Protein AF-A0A6N7HMM2-F1 (afdb_monomer)

Mean predicted aligned error: 3.9 Å

Radius of gyration: 12.12 Å; Cα contacts (8 Å, |Δi|>4): 70; chains: 1; bounding box: 29×25×34 Å

Nearest PDB structures (foldseek):
  4bpf-assembly1_A  TM=6.395E-01  e=4.911E-02  Bacillus subtilis
  2l22-assembly1_A  TM=6.252E-01  e=6.279E-02  Pseudomonas fluorescens
  4bph-assembly1_A  TM=6.372E-01  e=7.551E-02  Bacillus subtilis
  7f2r-assembly1_B  TM=5.000E-01  e=1.275E+00  Streptomyces halstedii

pLDDT: mean 91.06, std 11.86, range [34.84, 98.19]

Sequence (81 aa):
MTGNPTVERKDVVAMVASLGDRPVDEVSERIDSIQLAWLVHQVEQRYGVEVELDDGQFARMSTVDGAVEVLRETIRAVRNA

Secondary structure (DSSP, 8-state):
--------HHHHHHHHHTTTT--GGG--SB--HHHHHHHHHHHHHHHT------HHHHHHTTBHHHHHHHHHHHHHHHHT-

Structure (mmCIF, N/CA/C/O backbone):
data_AF-A0A6N7HMM2-F1
#
_entry.id   AF-A0A6N7HMM2-F1
#
loop_
_atom_site.group_PDB
_atom_site.id
_atom_site.type_symbol
_atom_site.label_atom_id
_atom_site.label_alt_id
_atom_site.label_comp_id
_atom_site.label_asym_id
_atom_site.label_entity_id
_atom_site.label_seq_id
_atom_site.pdbx_PDB_ins_code
_atom_site.Cartn_x
_atom_site.Cartn_y
_atom_site.Cartn_z
_atom_site.occupancy
_atom_site.B_iso_or_equiv
_atom_site.auth_seq_id
_atom_site.auth_comp_id
_atom_site.auth_asym_id
_atom_site.auth_atom_id
_atom_site.pdbx_PDB_model_num
ATOM 1 N N . MET A 1 1 ? -20.388 -16.443 4.180 1.00 34.84 1 MET A N 1
ATOM 2 C CA . MET A 1 1 ? -18.987 -16.821 4.468 1.00 34.84 1 MET A CA 1
ATOM 3 C C . MET A 1 1 ? -18.218 -15.543 4.767 1.00 34.84 1 MET A C 1
ATOM 5 O O . MET A 1 1 ? -17.642 -14.963 3.862 1.00 34.84 1 MET A O 1
ATOM 9 N N . THR A 1 2 ? -18.294 -15.029 5.991 1.00 41.94 2 THR A N 1
ATOM 10 C CA . THR A 1 2 ? -17.756 -13.699 6.325 1.00 41.94 2 THR A CA 1
ATOM 11 C C . THR A 1 2 ? -16.406 -13.864 7.015 1.00 41.94 2 THR A C 1
ATOM 13 O O . THR A 1 2 ? -16.275 -13.695 8.222 1.00 41.94 2 THR A O 1
ATOM 16 N N . GLY A 1 3 ? -15.398 -14.280 6.244 1.00 46.91 3 GLY A N 1
ATOM 17 C CA . GLY A 1 3 ? -14.013 -14.077 6.658 1.00 46.91 3 GLY A CA 1
ATOM 18 C C . GLY A 1 3 ? -13.750 -12.577 6.609 1.00 46.91 3 GLY A C 1
ATOM 19 O O . GLY A 1 3 ? -14.052 -11.951 5.596 1.00 46.91 3 GLY A O 1
ATOM 20 N N . ASN A 1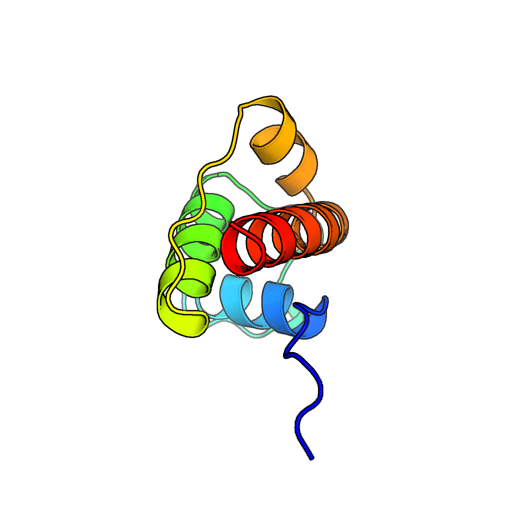 4 ? -13.266 -11.986 7.700 1.00 56.66 4 ASN A N 1
ATOM 21 C CA . ASN A 1 4 ? -12.822 -10.591 7.692 1.00 56.66 4 ASN A CA 1
ATOM 22 C C . ASN A 1 4 ? -11.844 -10.418 6.517 1.00 56.66 4 ASN A C 1
ATOM 24 O O . ASN A 1 4 ? -10.821 -11.113 6.529 1.00 56.66 4 ASN A O 1
ATOM 28 N N . PRO A 1 5 ? -12.134 -9.575 5.506 1.00 63.50 5 PRO A N 1
ATOM 29 C CA . PRO A 1 5 ? -11.237 -9.420 4.374 1.00 63.50 5 PRO A CA 1
ATOM 30 C C . PRO A 1 5 ? -9.941 -8.820 4.912 1.00 63.50 5 PRO A C 1
ATOM 32 O O . PRO A 1 5 ? -9.886 -7.669 5.336 1.00 63.50 5 PRO A O 1
ATOM 35 N N . THR A 1 6 ? -8.928 -9.670 5.005 1.00 81.38 6 THR A N 1
ATOM 36 C CA . THR A 1 6 ? -7.589 -9.310 5.447 1.00 81.38 6 THR A CA 1
ATOM 37 C C . THR A 1 6 ? -6.800 -9.034 4.180 1.00 81.38 6 THR A C 1
ATOM 39 O O . THR A 1 6 ? -6.859 -9.846 3.261 1.00 81.38 6 THR A O 1
ATOM 42 N N . VAL A 1 7 ? -6.079 -7.913 4.114 1.00 91.12 7 VAL A N 1
ATOM 43 C CA . VAL A 1 7 ? -5.235 -7.586 2.954 1.00 91.12 7 VAL A CA 1
ATOM 44 C C . VAL A 1 7 ? -4.238 -8.719 2.717 1.00 91.12 7 VAL A C 1
ATOM 46 O O . VAL A 1 7 ? -3.518 -9.121 3.634 1.00 91.12 7 VAL A O 1
ATOM 49 N N . GLU A 1 8 ? -4.195 -9.264 1.505 1.00 93.81 8 GLU A N 1
ATOM 50 C CA . GLU A 1 8 ? -3.185 -10.234 1.091 1.00 93.81 8 GLU A CA 1
ATOM 51 C C . GLU A 1 8 ? -2.201 -9.610 0.100 1.00 93.81 8 GLU A C 1
ATOM 53 O O . GLU A 1 8 ? -2.488 -8.611 -0.558 1.00 93.81 8 GLU A O 1
ATOM 58 N N . ARG A 1 9 ? -1.037 -10.244 -0.060 1.00 96.44 9 ARG A N 1
ATOM 59 C CA . ARG A 1 9 ? -0.016 -9.843 -1.037 1.00 96.44 9 ARG A CA 1
ATOM 60 C C . ARG A 1 9 ? -0.585 -9.657 -2.442 1.00 96.44 9 ARG A C 1
ATOM 62 O O . ARG A 1 9 ? -0.271 -8.678 -3.107 1.00 96.44 9 ARG A O 1
ATOM 69 N N . LYS A 1 10 ? -1.467 -10.564 -2.870 1.00 95.75 10 LYS A N 1
ATOM 70 C CA . LYS A 1 10 ? -2.144 -10.476 -4.171 1.00 95.75 10 LYS A CA 1
ATOM 71 C C . LYS A 1 10 ? -3.012 -9.220 -4.305 1.00 95.75 10 LYS A C 1
ATOM 73 O O . LYS A 1 10 ? -3.099 -8.675 -5.397 1.00 95.75 10 LYS A O 1
ATOM 78 N N . ASP A 1 11 ? -3.628 -8.755 -3.214 1.00 95.38 11 ASP A N 1
ATOM 79 C CA . ASP A 1 11 ? -4.425 -7.529 -3.223 1.00 95.38 11 ASP A CA 1
ATOM 80 C C . ASP A 1 11 ? -3.515 -6.310 -3.368 1.00 95.38 11 ASP A C 1
ATOM 82 O O . ASP A 1 11 ? -3.787 -5.461 -4.209 1.00 95.38 11 ASP A O 1
ATOM 86 N N . VAL A 1 12 ? -2.409 -6.260 -2.616 1.00 96.81 12 VAL A N 1
ATOM 87 C CA . VAL A 1 12 ? -1.416 -5.176 -2.714 1.00 96.81 12 VAL A CA 1
ATOM 88 C C . VAL A 1 12 ? -0.829 -5.101 -4.120 1.00 96.81 12 VAL A C 1
ATOM 90 O O . VAL A 1 12 ? -0.822 -4.033 -4.725 1.00 96.81 12 VAL A O 1
ATOM 93 N N . VAL A 1 13 ? -0.399 -6.235 -4.676 1.00 97.62 13 VAL A N 1
ATOM 94 C CA . VAL A 1 13 ? 0.136 -6.298 -6.042 1.00 97.62 13 VAL A CA 1
ATOM 95 C C . VAL A 1 13 ? -0.909 -5.841 -7.058 1.00 97.62 13 VAL A C 1
ATOM 97 O O . VAL A 1 13 ? -0.589 -5.027 -7.916 1.00 97.62 13 VAL A O 1
ATOM 100 N N . ALA A 1 14 ? -2.160 -6.298 -6.951 1.00 96.94 14 ALA A N 1
ATOM 101 C CA . ALA A 1 14 ? -3.226 -5.878 -7.860 1.00 96.94 14 ALA A CA 1
ATOM 102 C C . ALA A 1 14 ? -3.524 -4.371 -7.764 1.00 96.94 14 ALA A C 1
ATOM 104 O O . ALA A 1 14 ? -3.707 -3.717 -8.788 1.00 96.94 14 ALA A O 1
ATOM 105 N N . MET A 1 15 ? -3.531 -3.806 -6.552 1.00 96.81 15 MET A N 1
ATOM 106 C CA . MET A 1 15 ? -3.712 -2.366 -6.339 1.00 96.81 15 MET A CA 1
ATOM 107 C C . MET A 1 15 ? -2.549 -1.565 -6.920 1.00 96.81 15 MET A C 1
ATOM 109 O O . MET A 1 15 ? -2.768 -0.558 -7.575 1.00 96.81 15 MET A O 1
ATOM 113 N N . VAL A 1 16 ? -1.306 -2.005 -6.727 1.00 97.12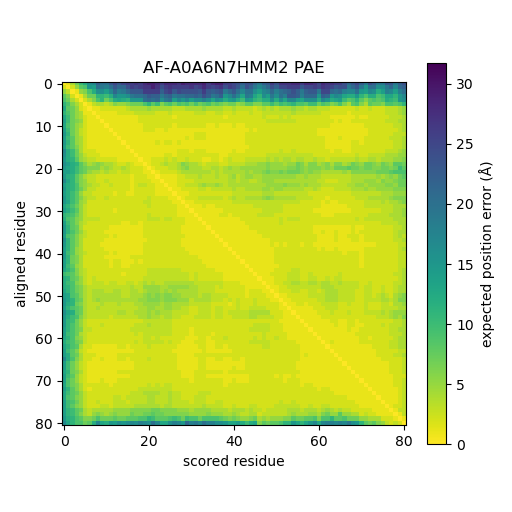 16 VAL A N 1
ATOM 114 C CA . VAL A 1 16 ? -0.138 -1.325 -7.300 1.00 97.12 16 VAL A CA 1
ATOM 115 C C . VAL A 1 16 ? -0.103 -1.470 -8.828 1.00 97.12 16 VAL A C 1
ATOM 117 O O . VAL A 1 16 ? 0.260 -0.522 -9.518 1.00 97.12 16 VAL A O 1
ATOM 120 N N . ALA A 1 17 ? -0.513 -2.616 -9.375 1.00 97.12 17 ALA A N 1
ATOM 121 C CA . ALA A 1 17 ? -0.599 -2.863 -10.816 1.00 97.12 17 ALA A CA 1
ATOM 122 C C . ALA A 1 17 ? -1.642 -1.972 -11.508 1.00 97.12 17 ALA A C 1
ATOM 124 O O . ALA A 1 17 ? -1.433 -1.523 -12.633 1.00 97.12 17 ALA A O 1
ATOM 125 N N . SER A 1 18 ? -2.745 -1.654 -10.820 1.00 96.25 18 SER A N 1
ATOM 126 C CA . SER A 1 18 ? -3.757 -0.751 -11.371 1.00 96.25 18 SER A CA 1
ATOM 127 C C . SER A 1 18 ? -3.228 0.674 -11.561 1.00 96.25 18 SER A C 1
ATOM 129 O O . SER A 1 18 ? -3.818 1.448 -12.316 1.00 96.25 18 SER A O 1
ATOM 131 N N . LEU A 1 19 ? -2.110 1.033 -10.914 1.00 94.81 19 LEU A N 1
ATOM 132 C CA . LEU A 1 19 ? -1.385 2.252 -11.247 1.00 94.81 19 LEU A CA 1
ATOM 133 C C . LEU A 1 19 ? -0.738 2.096 -12.630 1.00 94.81 19 LEU A C 1
ATOM 135 O O . LEU A 1 19 ? 0.325 1.488 -12.782 1.00 94.81 19 LEU A O 1
ATOM 139 N N . GLY A 1 20 ? -1.376 2.706 -13.626 1.00 89.81 20 GLY A N 1
ATOM 140 C CA . GLY A 1 20 ? -0.912 2.686 -15.011 1.00 89.81 20 GLY A CA 1
ATOM 141 C C . GLY A 1 20 ? -1.386 1.479 -15.822 1.00 89.81 20 GLY A C 1
ATOM 142 O O . GLY A 1 20 ? -0.836 1.265 -16.895 1.00 89.81 20 GLY A O 1
ATOM 143 N N . ASP A 1 21 ? -2.384 0.732 -15.329 1.00 91.06 21 ASP A N 1
ATOM 144 C CA . ASP A 1 21 ? -3.021 -0.396 -16.034 1.00 91.06 21 ASP A CA 1
ATOM 145 C C . ASP A 1 21 ? -2.013 -1.443 -16.544 1.00 91.06 21 ASP A C 1
ATOM 147 O O . ASP A 1 21 ? -2.021 -1.845 -17.708 1.00 91.06 21 ASP A O 1
ATOM 151 N N . ARG A 1 22 ? -1.087 -1.848 -15.664 1.00 92.25 22 ARG A N 1
ATOM 152 C CA . ARG A 1 22 ? -0.041 -2.825 -15.991 1.00 92.25 22 ARG A CA 1
ATOM 153 C C . ARG A 1 22 ? -0.377 -4.229 -15.472 1.00 92.25 22 ARG A C 1
ATOM 155 O O . ARG A 1 22 ? -1.131 -4.361 -14.505 1.00 92.25 22 ARG A O 1
ATOM 162 N N . PRO A 1 23 ? 0.204 -5.289 -16.057 1.00 94.31 23 PRO A N 1
ATOM 163 C CA . PRO A 1 23 ? 0.101 -6.644 -15.527 1.00 94.31 23 PRO A CA 1
ATOM 164 C C . PRO A 1 23 ? 0.675 -6.782 -14.105 1.00 94.31 23 PRO A C 1
ATOM 166 O O . PRO A 1 23 ? 1.632 -6.109 -13.720 1.00 94.31 23 PRO A O 1
ATOM 169 N N . VAL A 1 24 ? 0.100 -7.688 -13.307 1.00 93.38 24 VAL A N 1
ATOM 170 C CA . VAL A 1 24 ? 0.522 -7.935 -11.912 1.00 93.38 24 VAL A CA 1
ATOM 171 C C . VAL A 1 24 ? 1.928 -8.527 -11.799 1.00 93.38 24 VAL A C 1
ATOM 173 O O . VAL A 1 24 ? 2.607 -8.308 -10.801 1.00 93.38 24 VAL A O 1
ATOM 176 N N . ASP A 1 25 ? 2.374 -9.262 -12.814 1.00 92.38 25 ASP A N 1
ATOM 177 C CA . ASP A 1 25 ? 3.711 -9.845 -12.929 1.00 92.38 25 ASP A CA 1
ATOM 178 C C . ASP A 1 25 ? 4.794 -8.808 -13.260 1.00 92.38 25 ASP A C 1
ATOM 180 O O . ASP A 1 25 ? 5.975 -9.064 -13.029 1.00 92.38 25 ASP A O 1
ATOM 184 N N . GLU A 1 26 ? 4.404 -7.611 -13.707 1.00 93.44 26 GLU A N 1
ATOM 185 C CA . GLU A 1 26 ? 5.313 -6.474 -13.898 1.00 93.44 26 GLU A CA 1
ATOM 186 C C . GLU A 1 26 ? 5.485 -5.619 -12.629 1.00 93.44 26 GLU A C 1
ATOM 188 O O . GLU A 1 26 ? 6.276 -4.672 -12.601 1.00 93.44 26 GLU A O 1
ATOM 193 N N . VAL A 1 27 ? 4.761 -5.923 -11.547 1.00 93.88 27 VAL A N 1
ATOM 194 C CA . VAL A 1 27 ? 4.932 -5.228 -10.267 1.00 93.88 27 VAL A CA 1
ATOM 195 C C . VAL A 1 27 ? 6.192 -5.732 -9.567 1.00 93.88 27 VAL A C 1
ATOM 197 O O . VAL A 1 27 ? 6.300 -6.895 -9.184 1.00 93.88 27 VAL A O 1
ATOM 200 N N . SER A 1 28 ? 7.146 -4.823 -9.366 1.00 94.19 28 SER A N 1
ATOM 201 C CA . SER A 1 28 ? 8.347 -5.092 -8.574 1.00 94.19 28 SER A CA 1
ATOM 202 C C . SER A 1 28 ? 8.015 -5.313 -7.096 1.00 94.19 28 SER A C 1
ATOM 204 O O . SER A 1 28 ? 7.045 -4.768 -6.576 1.00 94.19 28 SER A O 1
ATOM 206 N N . GLU A 1 29 ? 8.880 -6.047 -6.391 1.00 96.56 29 GLU A N 1
ATOM 207 C CA . GLU A 1 29 ? 8.812 -6.169 -4.929 1.00 96.56 29 GLU A CA 1
ATOM 208 C C . GLU A 1 29 ? 8.972 -4.818 -4.226 1.00 96.56 29 GLU A C 1
ATOM 210 O O . GLU A 1 29 ? 8.444 -4.619 -3.137 1.00 96.56 29 GLU A O 1
ATOM 215 N N . ARG A 1 30 ? 9.723 -3.891 -4.826 1.00 97.50 30 ARG A N 1
ATOM 216 C CA . ARG A 1 30 ? 9.923 -2.552 -4.275 1.00 97.50 30 ARG A CA 1
ATOM 217 C C . ARG A 1 30 ? 8.780 -1.631 -4.674 1.00 97.50 30 ARG A C 1
ATOM 219 O O . ARG A 1 30 ? 8.443 -1.548 -5.851 1.00 97.50 30 ARG A O 1
ATOM 226 N N . ILE A 1 31 ? 8.294 -0.874 -3.698 1.00 97.25 31 ILE A N 1
ATOM 227 C CA . ILE A 1 31 ? 7.256 0.138 -3.864 1.00 97.25 31 ILE A CA 1
ATOM 228 C C . ILE A 1 31 ? 7.911 1.521 -3.794 1.00 97.25 31 ILE A C 1
ATOM 230 O O . ILE A 1 31 ? 8.627 1.840 -2.841 1.00 97.25 31 ILE A O 1
ATOM 234 N N . ASP A 1 32 ? 7.704 2.335 -4.828 1.00 95.94 32 ASP A N 1
ATOM 235 C CA . ASP A 1 32 ? 8.107 3.745 -4.827 1.00 95.94 32 ASP A CA 1
ATOM 236 C C . ASP A 1 32 ? 7.054 4.651 -4.160 1.00 95.94 32 ASP A C 1
ATOM 238 O O . ASP A 1 32 ? 5.957 4.218 -3.816 1.00 95.94 32 ASP A O 1
ATOM 242 N N . SER A 1 33 ? 7.375 5.929 -3.953 1.00 95.38 33 SER A N 1
ATOM 243 C CA . SER A 1 33 ? 6.482 6.858 -3.248 1.00 95.38 33 SER A CA 1
ATOM 244 C C . SER A 1 33 ? 5.155 7.120 -3.970 1.00 95.38 33 SER A C 1
ATOM 246 O O . SER A 1 33 ? 4.145 7.350 -3.308 1.00 95.38 33 SER A O 1
ATOM 248 N N . ILE A 1 34 ? 5.123 7.067 -5.305 1.00 96.81 34 ILE A N 1
ATOM 249 C CA . ILE A 1 34 ? 3.896 7.279 -6.087 1.00 96.81 34 ILE A CA 1
ATOM 250 C C . ILE A 1 34 ? 3.007 6.042 -5.980 1.00 96.81 34 ILE A C 1
ATOM 252 O O . ILE A 1 34 ? 1.808 6.152 -5.727 1.00 96.81 34 ILE A O 1
ATOM 256 N N . GLN A 1 35 ? 3.604 4.861 -6.127 1.00 96.88 35 GLN A N 1
ATOM 257 C CA . GLN A 1 35 ? 2.939 3.580 -5.918 1.00 96.88 35 GLN A CA 1
ATOM 258 C C . GLN A 1 35 ? 2.405 3.453 -4.495 1.00 96.88 35 GLN A C 1
ATOM 260 O O . GLN A 1 35 ? 1.301 2.950 -4.310 1.00 96.88 35 GLN A O 1
ATOM 265 N N . LEU A 1 36 ? 3.149 3.944 -3.503 1.00 96.25 36 LEU A N 1
ATOM 266 C CA . LEU A 1 36 ? 2.732 3.936 -2.109 1.00 96.25 36 LEU A CA 1
ATOM 267 C C . LEU A 1 36 ? 1.537 4.862 -1.866 1.00 96.25 36 LEU A C 1
ATOM 269 O O . LEU A 1 36 ? 0.546 4.428 -1.284 1.00 96.25 36 LEU A O 1
ATOM 273 N N . ALA A 1 37 ? 1.586 6.101 -2.363 1.00 96.12 37 ALA A N 1
ATOM 274 C CA . ALA A 1 37 ? 0.461 7.032 -2.270 1.00 96.12 37 ALA A CA 1
ATOM 275 C C . ALA A 1 37 ? -0.801 6.467 -2.945 1.00 96.12 37 ALA A C 1
ATOM 277 O O . ALA A 1 37 ? -1.900 6.534 -2.395 1.00 96.12 37 ALA A O 1
ATOM 278 N N . TRP A 1 38 ? -0.634 5.849 -4.117 1.00 96.69 38 TRP A N 1
ATOM 279 C CA . TRP A 1 38 ? -1.719 5.166 -4.813 1.00 96.69 38 TRP A CA 1
ATOM 280 C C . TRP A 1 38 ? -2.273 3.980 -4.020 1.00 96.69 38 TRP A C 1
ATOM 282 O O . TRP A 1 38 ? -3.488 3.833 -3.901 1.00 96.69 38 TRP A O 1
ATOM 292 N N . LEU A 1 39 ? -1.398 3.143 -3.463 1.00 97.00 39 LEU A N 1
ATOM 293 C CA . LEU A 1 39 ? -1.787 1.986 -2.667 1.00 97.00 39 LEU A CA 1
ATOM 294 C C . LEU A 1 39 ? -2.617 2.400 -1.449 1.00 97.00 39 LEU A C 1
ATOM 296 O O . LEU A 1 39 ? -3.664 1.801 -1.210 1.00 97.00 39 LEU A O 1
ATOM 300 N N . VAL A 1 40 ? -2.182 3.431 -0.718 1.00 95.94 40 VAL A N 1
ATOM 301 C CA . VAL A 1 40 ? -2.930 3.982 0.422 1.00 95.94 40 VAL A CA 1
ATOM 302 C C . VAL A 1 40 ? -4.322 4.417 -0.029 1.00 95.94 40 VAL A C 1
ATOM 304 O O . VAL A 1 40 ? -5.312 3.912 0.496 1.00 95.94 40 VAL A O 1
ATOM 307 N N . HIS A 1 41 ? -4.408 5.225 -1.087 1.00 96.25 41 HIS A N 1
ATOM 308 C CA . HIS A 1 41 ? -5.689 5.668 -1.632 1.00 96.25 41 HIS A CA 1
ATOM 309 C C . HIS A 1 41 ? -6.612 4.496 -2.026 1.00 96.25 41 HIS A C 1
ATOM 311 O O . HIS A 1 41 ? -7.805 4.505 -1.729 1.00 96.25 41 HIS A O 1
ATOM 317 N N . GLN A 1 42 ? -6.081 3.448 -2.667 1.00 96.00 42 GLN A N 1
ATOM 318 C CA . GLN A 1 42 ? -6.871 2.267 -3.041 1.00 96.00 42 GLN A CA 1
ATOM 319 C C . GLN A 1 42 ? -7.382 1.485 -1.829 1.00 96.00 42 GLN A C 1
ATOM 321 O O . GLN A 1 42 ? -8.506 0.976 -1.854 1.00 96.00 42 GLN A O 1
ATOM 326 N N . VAL A 1 43 ? -6.576 1.374 -0.774 1.00 95.00 43 VAL A N 1
ATOM 327 C CA . VAL A 1 43 ? -6.984 0.718 0.471 1.00 95.00 43 VAL A CA 1
ATOM 328 C C . VAL A 1 43 ? -8.124 1.490 1.124 1.00 95.00 43 VAL A C 1
ATOM 330 O O . VAL A 1 43 ? -9.138 0.881 1.465 1.00 95.00 43 VAL A O 1
ATOM 333 N N . GLU A 1 44 ? -8.000 2.808 1.248 1.00 94.94 44 GLU A N 1
ATOM 334 C CA . GLU A 1 44 ? -9.038 3.655 1.841 1.00 94.94 44 GLU A CA 1
ATOM 335 C C . GLU A 1 44 ? -10.366 3.505 1.095 1.00 94.94 44 GLU A C 1
ATOM 337 O O . GLU A 1 44 ? -11.396 3.189 1.695 1.00 94.94 44 GLU A O 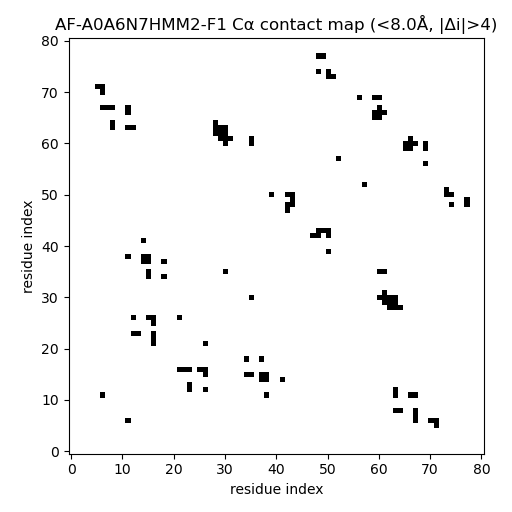1
ATOM 342 N N . GLN A 1 45 ? -10.324 3.592 -0.237 1.00 94.50 45 GLN A N 1
ATOM 343 C CA . GLN A 1 45 ? -11.500 3.428 -1.090 1.00 94.50 45 GLN A CA 1
ATOM 344 C C . GLN A 1 45 ? -12.116 2.024 -0.990 1.00 94.50 45 GLN A C 1
ATOM 346 O O . GLN A 1 45 ? -13.340 1.885 -0.974 1.00 94.50 45 GLN A O 1
ATOM 351 N N . ARG A 1 46 ? -11.297 0.964 -0.937 1.00 93.12 46 ARG A N 1
ATOM 352 C CA . ARG A 1 46 ? -11.785 -0.427 -0.936 1.00 93.12 46 ARG A CA 1
ATOM 353 C C . ARG A 1 46 ? -12.326 -0.875 0.418 1.00 93.12 46 ARG A C 1
ATOM 355 O O . ARG A 1 46 ? -13.279 -1.653 0.453 1.00 93.12 46 ARG A O 1
ATOM 362 N N . TYR A 1 47 ? -11.697 -0.453 1.510 1.00 89.94 47 TYR A N 1
ATOM 363 C CA . TYR A 1 47 ? -12.060 -0.876 2.864 1.00 89.94 47 TYR A CA 1
ATOM 364 C C . TYR A 1 47 ? -12.923 0.152 3.604 1.00 89.94 47 TYR A C 1
ATOM 366 O O . TYR A 1 47 ? -13.456 -0.182 4.661 1.00 89.94 47 TYR A O 1
ATOM 374 N N . GLY A 1 48 ? -13.101 1.357 3.052 1.00 91.06 48 GLY A N 1
ATOM 375 C CA . GLY A 1 48 ? -13.886 2.426 3.670 1.00 91.06 48 GLY A CA 1
ATOM 376 C C . GLY A 1 48 ? -13.279 2.902 4.988 1.00 91.06 48 GLY A C 1
ATOM 377 O O . GLY A 1 48 ? -14.011 3.140 5.945 1.00 91.06 48 GLY A O 1
ATOM 378 N N . VAL A 1 49 ? -11.948 2.959 5.054 1.00 90.69 49 VAL A N 1
ATOM 379 C CA . VAL A 1 49 ? -11.174 3.392 6.226 1.00 90.69 49 VAL A CA 1
ATOM 380 C C . VAL A 1 49 ? -10.295 4.575 5.845 1.00 90.69 49 VAL A C 1
ATOM 382 O O . VAL A 1 49 ? -9.979 4.735 4.673 1.00 90.69 49 VAL A O 1
ATOM 385 N N . GLU A 1 50 ? -9.878 5.361 6.829 1.00 91.81 50 GLU A N 1
ATOM 386 C CA . GLU A 1 50 ? -8.807 6.350 6.682 1.00 91.81 50 GLU A CA 1
ATOM 387 C C . GLU A 1 50 ? -7.520 5.736 7.238 1.00 91.81 50 GLU A C 1
ATOM 389 O O . GLU A 1 50 ? -7.524 5.164 8.334 1.00 91.81 50 GLU A O 1
ATOM 394 N N . VAL A 1 51 ? -6.442 5.758 6.454 1.00 89.62 51 VAL A N 1
ATOM 395 C CA . VAL A 1 51 ? -5.175 5.126 6.833 1.00 89.62 51 VAL A CA 1
ATOM 396 C C . VAL A 1 51 ? -4.179 6.218 7.196 1.00 89.62 51 VAL A C 1
ATOM 398 O O . VAL A 1 51 ? -3.498 6.776 6.342 1.00 89.62 51 VAL A O 1
ATOM 401 N N . GLU A 1 52 ? -4.039 6.473 8.492 1.00 90.12 52 GLU A N 1
ATOM 402 C CA . GLU A 1 52 ? -2.972 7.324 9.011 1.00 90.12 52 GLU A CA 1
ATOM 403 C C . GLU A 1 52 ? -1.693 6.496 9.195 1.00 90.12 52 GLU A C 1
ATOM 405 O O . GLU A 1 52 ? -1.688 5.484 9.901 1.00 90.12 52 GLU A O 1
ATOM 410 N N . LEU A 1 53 ? -0.613 6.911 8.529 1.00 91.81 53 LEU A N 1
ATOM 411 C CA . LEU A 1 53 ? 0.692 6.255 8.595 1.00 91.81 53 LEU A CA 1
ATOM 412 C C . LEU A 1 53 ? 1.754 7.237 9.085 1.00 91.81 53 LEU A C 1
ATOM 414 O O . LEU A 1 53 ? 1.827 8.370 8.612 1.00 91.81 53 LEU A O 1
ATOM 418 N N . ASP A 1 54 ? 2.603 6.778 9.999 1.00 93.25 54 ASP A N 1
ATOM 419 C CA . ASP A 1 54 ? 3.819 7.486 10.390 1.00 93.25 54 ASP A CA 1
ATOM 420 C C . ASP A 1 54 ? 4.995 7.214 9.428 1.00 93.25 54 ASP A C 1
ATOM 422 O O . ASP A 1 54 ? 4.962 6.306 8.591 1.00 93.25 54 ASP A O 1
ATOM 426 N N 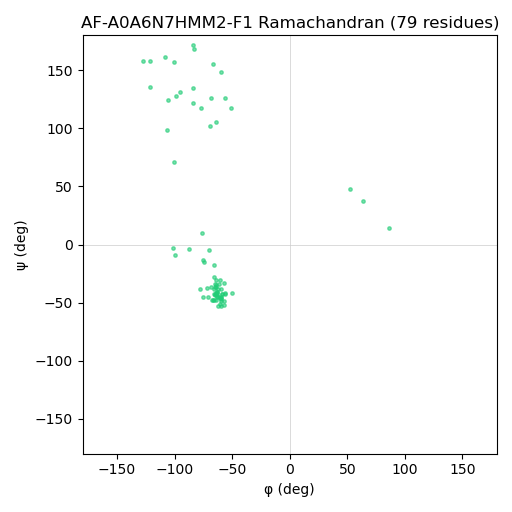. ASP A 1 55 ? 6.072 7.995 9.554 1.00 91.62 55 ASP A N 1
ATOM 427 C CA . ASP A 1 55 ? 7.273 7.868 8.713 1.00 91.62 55 ASP A CA 1
ATOM 428 C C . ASP A 1 55 ? 7.905 6.463 8.775 1.00 91.62 55 ASP A C 1
ATOM 430 O O . ASP A 1 55 ? 8.459 5.970 7.787 1.00 91.62 55 ASP A O 1
ATOM 434 N N . GLY A 1 56 ? 7.816 5.788 9.925 1.00 94.06 56 GLY A N 1
ATOM 435 C CA . GLY A 1 56 ? 8.324 4.430 10.108 1.00 94.06 56 GLY A CA 1
ATOM 436 C C . GLY A 1 56 ? 7.469 3.388 9.385 1.00 94.06 56 GLY A C 1
ATOM 437 O O . GLY A 1 56 ? 7.999 2.434 8.811 1.00 94.06 56 GLY A O 1
ATOM 438 N N . GLN A 1 57 ? 6.151 3.572 9.370 1.00 95.44 57 GLN A N 1
ATOM 439 C CA . GLN A 1 57 ? 5.219 2.783 8.575 1.00 95.44 57 GLN A CA 1
ATOM 440 C C . GLN A 1 57 ? 5.460 3.015 7.084 1.00 95.44 57 GLN A C 1
ATOM 442 O O . GLN A 1 57 ? 5.652 2.037 6.363 1.00 95.44 57 GLN A O 1
ATOM 447 N N . PHE A 1 58 ? 5.583 4.265 6.628 1.00 94.94 58 PHE A N 1
ATOM 448 C CA . PHE A 1 58 ? 5.922 4.560 5.232 1.00 94.94 58 PHE A CA 1
ATOM 449 C C . PHE A 1 58 ? 7.235 3.893 4.795 1.00 94.94 58 PHE A C 1
ATOM 451 O O . PHE A 1 58 ? 7.295 3.301 3.717 1.00 94.94 58 PHE A O 1
ATOM 458 N N . ALA A 1 59 ? 8.269 3.906 5.641 1.00 94.75 59 ALA A N 1
ATOM 459 C CA . ALA A 1 59 ? 9.536 3.237 5.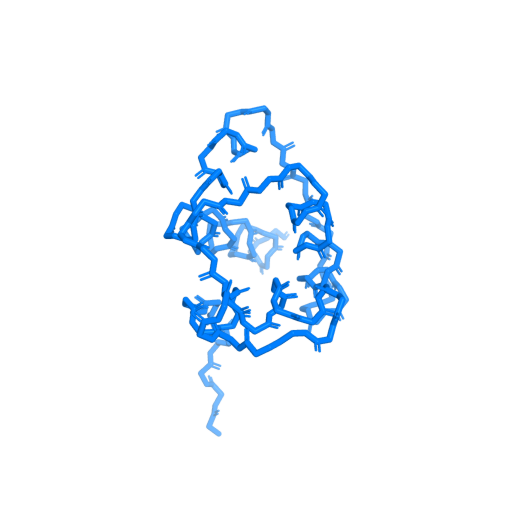345 1.00 94.75 59 ALA A CA 1
ATOM 460 C C . ALA A 1 59 ? 9.389 1.706 5.222 1.00 94.75 59 ALA A C 1
ATOM 462 O O . ALA A 1 59 ? 9.958 1.100 4.306 1.00 94.75 59 ALA A O 1
ATOM 463 N N . ARG A 1 60 ? 8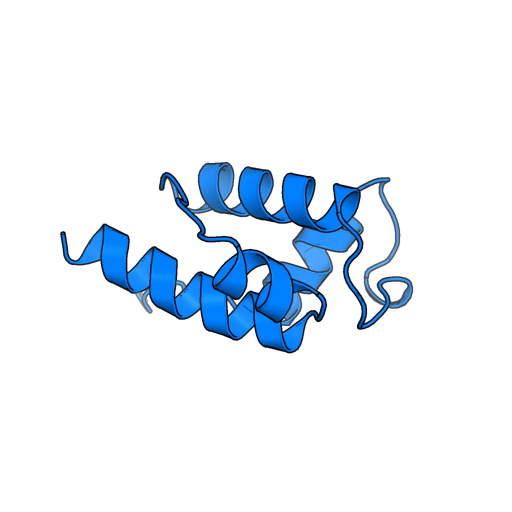.604 1.072 6.106 1.00 97.00 60 ARG A N 1
ATOM 464 C CA . ARG A 1 60 ? 8.311 -0.373 6.043 1.00 97.00 60 ARG A CA 1
ATOM 465 C C . ARG A 1 60 ? 7.536 -0.749 4.781 1.00 97.00 60 ARG A C 1
ATOM 467 O O . ARG A 1 60 ? 7.799 -1.798 4.207 1.00 97.00 60 ARG A O 1
ATOM 474 N N . MET A 1 61 ? 6.653 0.122 4.300 1.00 97.75 61 MET A N 1
ATOM 475 C CA . MET A 1 61 ? 5.873 -0.101 3.077 1.00 97.75 61 MET A CA 1
ATOM 476 C C . MET A 1 61 ? 6.666 0.092 1.771 1.00 97.75 61 MET A C 1
ATOM 478 O O . MET A 1 61 ? 6.082 0.078 0.692 1.00 97.75 61 MET A O 1
ATOM 482 N N . SER A 1 62 ? 7.995 0.238 1.836 1.00 96.50 62 SER A N 1
ATOM 483 C CA . SER A 1 62 ? 8.865 0.275 0.649 1.00 96.50 62 SER A CA 1
ATOM 484 C C . SER A 1 62 ? 9.002 -1.077 -0.070 1.00 96.50 62 SER A C 1
ATOM 486 O O . SER A 1 62 ? 9.623 -1.150 -1.136 1.00 96.50 62 SER A O 1
ATOM 488 N N . THR A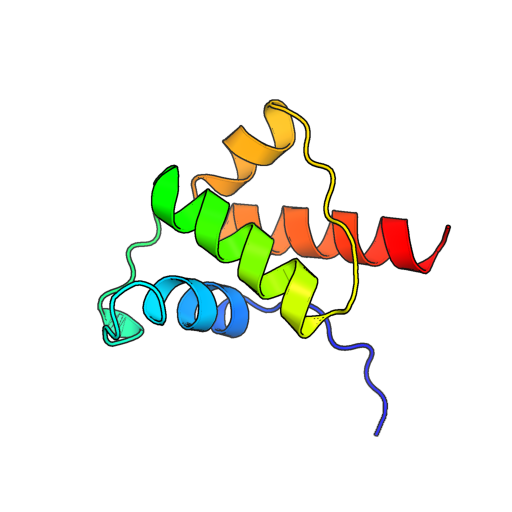 1 63 ? 8.414 -2.142 0.484 1.00 98.19 63 THR A N 1
ATOM 489 C CA . THR A 1 63 ? 8.271 -3.458 -0.147 1.00 98.19 63 THR A CA 1
ATOM 490 C C . THR A 1 63 ? 6.822 -3.932 -0.118 1.00 98.19 63 THR A C 1
ATOM 492 O O . THR A 1 63 ? 6.031 -3.495 0.721 1.00 98.19 63 THR A O 1
ATOM 495 N N . VAL A 1 64 ? 6.468 -4.854 -1.014 1.00 97.69 64 VAL A N 1
ATOM 496 C CA . VAL A 1 64 ? 5.128 -5.452 -1.060 1.00 97.69 64 VAL A CA 1
ATOM 497 C C . VAL A 1 64 ? 4.816 -6.186 0.242 1.00 97.69 64 VAL A C 1
ATOM 499 O O . VAL A 1 64 ? 3.736 -5.989 0.797 1.00 97.69 64 VAL A O 1
ATOM 502 N N . ASP A 1 65 ? 5.744 -6.991 0.761 1.00 97.56 65 ASP A N 1
ATOM 503 C CA . ASP A 1 65 ? 5.509 -7.702 2.026 1.00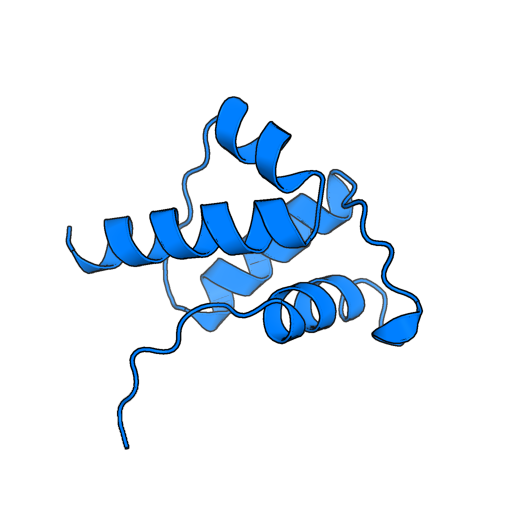 97.56 65 ASP A CA 1
ATOM 504 C C . ASP A 1 65 ? 5.357 -6.741 3.211 1.00 97.56 65 ASP A C 1
ATOM 506 O O . ASP A 1 65 ? 4.427 -6.885 4.008 1.00 97.56 65 ASP A O 1
ATOM 510 N N . GLY A 1 66 ? 6.193 -5.702 3.282 1.00 97.50 66 GLY A N 1
ATOM 511 C CA . GLY A 1 66 ? 6.084 -4.689 4.329 1.00 97.50 66 GLY A CA 1
ATOM 512 C C . GLY A 1 66 ? 4.773 -3.904 4.246 1.00 97.50 66 GLY A C 1
ATOM 513 O O . GLY A 1 66 ? 4.152 -3.617 5.270 1.00 97.50 66 GLY A O 1
ATOM 514 N N . ALA A 1 67 ? 4.284 -3.632 3.034 1.00 97.31 67 ALA A N 1
ATOM 515 C CA . ALA A 1 67 ? 2.965 -3.049 2.825 1.00 97.31 67 ALA A CA 1
ATOM 516 C C . ALA A 1 67 ? 1.833 -3.959 3.314 1.00 97.31 67 ALA A C 1
ATOM 518 O O . ALA A 1 67 ? 0.916 -3.479 3.976 1.00 97.31 67 ALA A O 1
ATOM 519 N N . VAL A 1 68 ? 1.893 -5.268 3.057 1.00 97.19 68 VAL A N 1
ATOM 520 C CA . VAL A 1 68 ? 0.889 -6.216 3.567 1.00 97.19 68 VAL A CA 1
ATOM 521 C C . VAL A 1 68 ? 0.831 -6.194 5.093 1.00 97.19 68 VAL A C 1
ATOM 523 O O . VAL A 1 68 ? -0.262 -6.151 5.660 1.00 97.19 68 VAL A O 1
ATOM 526 N N . GLU A 1 69 ? 1.983 -6.234 5.760 1.00 96.50 69 GLU A N 1
ATOM 527 C CA . GLU A 1 69 ? 2.059 -6.233 7.224 1.00 96.50 69 GLU A CA 1
ATOM 528 C C . GLU A 1 69 ? 1.471 -4.951 7.818 1.00 96.50 69 GLU A C 1
ATOM 530 O O . GLU A 1 69 ? 0.536 -5.021 8.620 1.00 96.50 69 GLU A O 1
ATOM 535 N N . VAL A 1 70 ? 1.939 -3.786 7.358 1.00 96.88 70 VAL A N 1
ATOM 536 C CA . VAL A 1 70 ? 1.474 -2.483 7.856 1.00 96.88 70 VAL A CA 1
ATOM 537 C C . VAL A 1 70 ? -0.022 -2.295 7.605 1.00 96.88 70 VAL A C 1
ATOM 539 O O . VAL A 1 70 ? -0.754 -1.913 8.513 1.00 96.88 70 VAL A O 1
ATOM 542 N N . LEU A 1 71 ? -0.521 -2.621 6.409 1.00 95.38 71 LEU A N 1
ATOM 543 C CA . LEU A 1 71 ? -1.943 -2.457 6.095 1.00 95.38 71 LEU A CA 1
ATOM 544 C C . LEU A 1 71 ? -2.831 -3.368 6.950 1.00 95.38 71 LEU A C 1
ATOM 546 O O . LEU A 1 71 ? -3.912 -2.955 7.371 1.00 95.38 71 LEU A O 1
ATOM 550 N N . ARG A 1 72 ? -2.387 -4.594 7.254 1.00 94.44 72 ARG A N 1
ATOM 551 C CA . ARG A 1 72 ? -3.104 -5.486 8.180 1.00 94.44 72 ARG A CA 1
ATOM 552 C C . ARG A 1 72 ? -3.171 -4.905 9.586 1.00 94.44 72 ARG A C 1
ATOM 554 O O . ARG A 1 72 ? -4.234 -4.974 10.205 1.00 94.44 72 ARG A O 1
ATOM 561 N N . GLU A 1 73 ? -2.060 -4.366 10.083 1.00 93.62 73 GLU A N 1
ATOM 562 C CA . GLU A 1 73 ? -1.984 -3.704 11.388 1.00 93.62 73 GLU A CA 1
ATOM 563 C C . GLU A 1 73 ? -2.941 -2.508 11.442 1.00 93.62 73 GLU A C 1
ATOM 565 O O . GLU A 1 73 ? -3.811 -2.465 12.315 1.00 93.62 73 GLU A O 1
ATOM 570 N N . THR A 1 74 ? -2.854 -1.596 10.469 1.00 92.94 74 THR A N 1
ATOM 571 C CA . THR A 1 74 ? -3.634 -0.352 10.450 1.00 92.94 74 THR A CA 1
ATOM 572 C C . THR A 1 74 ? -5.129 -0.604 10.270 1.00 92.94 74 THR A C 1
ATOM 574 O O . THR A 1 74 ? -5.931 -0.109 11.058 1.00 92.94 74 THR A O 1
ATOM 577 N N . ILE A 1 75 ? -5.539 -1.444 9.311 1.00 91.00 75 ILE A N 1
ATOM 578 C CA . ILE A 1 75 ? -6.965 -1.762 9.104 1.00 91.00 75 ILE A CA 1
ATOM 579 C C . ILE A 1 75 ? -7.550 -2.443 10.343 1.00 91.00 75 ILE A C 1
ATOM 581 O O . ILE A 1 75 ? -8.694 -2.189 10.726 1.00 91.00 75 ILE A O 1
ATOM 585 N N . ARG A 1 76 ? -6.778 -3.317 10.999 1.00 90.00 76 ARG A N 1
ATOM 586 C CA . ARG A 1 76 ? -7.207 -3.931 12.255 1.00 90.00 76 ARG A CA 1
ATOM 587 C C . ARG A 1 76 ? -7.327 -2.891 13.365 1.00 90.00 76 ARG A C 1
ATOM 589 O O . ARG A 1 76 ? -8.286 -2.975 14.124 1.00 90.00 76 ARG A O 1
ATOM 596 N N . ALA A 1 77 ? -6.388 -1.957 13.483 1.00 89.00 77 ALA A N 1
ATOM 597 C CA . ALA A 1 77 ? -6.440 -0.901 14.4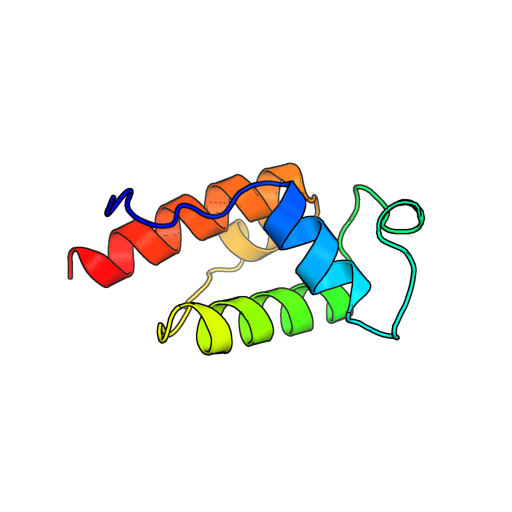88 1.00 89.00 77 ALA A CA 1
ATOM 598 C C . ALA A 1 77 ? -7.692 -0.028 14.310 1.00 89.00 77 ALA A C 1
ATOM 600 O O . ALA A 1 77 ? -8.476 0.079 15.247 1.00 89.00 77 ALA A O 1
ATOM 601 N N . VAL A 1 78 ? -7.944 0.470 13.093 1.00 87.38 78 VAL A N 1
ATOM 602 C CA . VAL A 1 78 ? -9.109 1.316 12.773 1.00 87.38 78 VAL A CA 1
ATOM 603 C C . VAL A 1 78 ? -10.428 0.606 13.074 1.00 87.38 78 VAL A C 1
ATOM 605 O O . VAL A 1 78 ? -11.338 1.196 13.637 1.00 87.38 78 VAL A O 1
ATOM 608 N N . ARG A 1 79 ? -10.551 -0.682 12.738 1.00 83.44 79 ARG A N 1
ATOM 609 C CA . ARG A 1 79 ? -11.806 -1.428 12.942 1.00 83.44 79 ARG A CA 1
ATOM 610 C C . ARG A 1 79 ? -12.082 -1.825 14.393 1.00 83.44 79 ARG A C 1
ATOM 612 O O . ARG A 1 79 ? -13.182 -2.293 14.673 1.00 83.44 79 ARG A O 1
ATOM 619 N N . ASN A 1 80 ? -11.086 -1.725 15.273 1.00 80.56 80 ASN A N 1
ATOM 620 C CA . ASN A 1 80 ? -11.241 -1.976 16.707 1.00 80.56 80 ASN A CA 1
ATOM 621 C C . ASN A 1 80 ? -11.340 -0.678 17.530 1.00 80.56 80 ASN A C 1
ATOM 623 O O . ASN A 1 80 ? -11.478 -0.776 18.750 1.00 80.56 80 ASN A O 1
ATOM 627 N N . ALA A 1 81 ? -11.218 0.487 16.887 1.00 74.62 81 ALA A N 1
ATOM 628 C CA . ALA A 1 81 ? -11.432 1.801 17.487 1.00 74.62 81 ALA A CA 1
ATOM 629 C C . ALA A 1 81 ? -12.929 2.145 17.511 1.00 74.62 81 ALA A C 1
ATOM 631 O O . ALA A 1 81 ? -13.355 2.774 18.505 1.00 74.62 81 ALA A O 1
#

Foldseek 3Di:
DDDPPQDDLQNLLVQLCVVVVHDSVPDDQFADPVSVVSSQVVLCVVLVDHFDDDPVLVVLVRGSVSVSVSSRVRSVVRVVD

Solvent-accessible surface area (backbone atoms only — not comparable to full-atom values): 4783 Å² total; per-residue (Å²): 136,86,72,79,88,67,69,42,62,69,54,54,39,49,51,43,12,58,65,82,74,47,60,56,87,74,52,63,62,62,41,52,73,66,48,44,56,50,36,52,54,49,48,26,70,74,72,74,49,85,83,87,73,53,76,69,52,56,59,45,32,37,27,51,69,37,35,32,55,51,50,42,53,51,56,52,49,63,76,73,107